Protein AF-A0A8K0KFP5-F1 (afdb_monomer_lite)

Structure (mmCIF, N/CA/C/O backbone):
data_AF-A0A8K0KFP5-F1
#
_entry.id   AF-A0A8K0KFP5-F1
#
loop_
_atom_site.group_PDB
_atom_site.id
_atom_site.type_symbol
_atom_site.label_atom_id
_atom_site.label_alt_id
_atom_site.label_comp_id
_atom_site.label_asym_id
_atom_site.label_entity_id
_atom_site.label_seq_id
_atom_site.pdbx_PDB_ins_code
_atom_site.Cartn_x
_atom_site.Cartn_y
_atom_site.Cartn_z
_atom_site.occupancy
_atom_site.B_iso_or_equiv
_atom_site.auth_seq_id
_atom_site.auth_comp_id
_atom_site.auth_asym_id
_atom_site.auth_atom_id
_atom_site.pdbx_PDB_model_num
ATOM 1 N N . MET A 1 1 ? 8.967 5.587 -32.390 1.00 49.59 1 MET A N 1
ATOM 2 C CA . MET A 1 1 ? 10.421 5.661 -32.662 1.00 49.59 1 MET A CA 1
ATOM 3 C C . MET A 1 1 ? 11.064 4.334 -32.275 1.00 49.59 1 MET A C 1
ATOM 5 O O . MET A 1 1 ? 11.182 4.064 -31.089 1.00 49.59 1 MET A O 1
ATOM 9 N N . VAL A 1 2 ? 11.328 3.508 -33.296 1.00 63.22 2 VAL A N 1
ATOM 10 C CA . VAL A 1 2 ? 12.080 2.230 -33.465 1.00 63.22 2 VAL A CA 1
ATOM 11 C C . VAL A 1 2 ? 12.261 1.226 -32.297 1.00 63.22 2 VAL A C 1
ATOM 13 O O . VAL A 1 2 ? 12.291 0.017 -32.547 1.00 63.22 2 VAL A O 1
ATOM 16 N N . PHE A 1 3 ? 12.364 1.656 -31.039 1.00 66.69 3 PHE A N 1
ATOM 17 C CA . PHE A 1 3 ? 12.634 0.791 -29.878 1.00 66.69 3 PHE A CA 1
ATOM 18 C C . PHE A 1 3 ? 11.482 0.693 -28.868 1.00 66.69 3 PHE A C 1
ATOM 20 O O . PHE A 1 3 ? 11.502 -0.196 -28.018 1.00 66.69 3 PHE A O 1
ATOM 27 N N . LYS A 1 4 ? 10.456 1.549 -28.990 1.00 66.00 4 LYS A N 1
ATOM 28 C CA . LYS A 1 4 ? 9.280 1.549 -28.103 1.00 66.00 4 LYS A CA 1
ATOM 29 C C . LYS A 1 4 ? 8.548 0.197 -28.146 1.00 66.00 4 LYS A C 1
ATOM 31 O O . LYS A 1 4 ? 8.254 -0.296 -29.230 1.00 66.00 4 LYS A O 1
ATOM 36 N N . GLY A 1 5 ? 8.253 -0.371 -26.974 1.00 68.81 5 GLY A N 1
ATOM 37 C CA . GLY A 1 5 ? 7.495 -1.622 -26.817 1.00 68.81 5 GLY A CA 1
ATOM 38 C C . GLY A 1 5 ? 8.317 -2.919 -26.799 1.00 68.81 5 GLY A C 1
ATOM 39 O O . GLY A 1 5 ? 7.745 -3.981 -26.582 1.00 68.81 5 GLY A O 1
ATOM 40 N N . LYS A 1 6 ? 9.643 -2.862 -26.988 1.00 76.81 6 LYS A N 1
ATOM 41 C CA . LYS A 1 6 ? 10.518 -4.050 -26.941 1.00 76.81 6 LYS A CA 1
ATOM 42 C C . LYS A 1 6 ? 10.909 -4.406 -25.504 1.00 76.81 6 LYS A C 1
ATOM 44 O O . LYS A 1 6 ? 11.193 -3.510 -24.707 1.00 76.81 6 LYS A O 1
ATOM 49 N N . THR A 1 7 ? 10.955 -5.700 -25.187 1.00 81.50 7 THR A N 1
ATOM 50 C CA . THR A 1 7 ? 11.443 -6.197 -23.885 1.00 81.50 7 THR A CA 1
ATOM 51 C C . THR A 1 7 ? 12.951 -5.983 -23.746 1.00 81.50 7 THR A C 1
ATOM 53 O O . THR A 1 7 ? 13.657 -5.861 -24.753 1.00 81.50 7 THR A O 1
ATOM 56 N N . ALA A 1 8 ? 13.475 -5.966 -22.514 1.00 82.94 8 ALA A N 1
ATOM 57 C CA . ALA A 1 8 ? 14.915 -5.807 -22.295 1.00 82.94 8 ALA A CA 1
ATOM 58 C C . ALA A 1 8 ? 15.747 -6.855 -23.067 1.00 82.94 8 ALA A C 1
ATOM 60 O O . ALA A 1 8 ? 16.737 -6.504 -23.707 1.00 82.94 8 ALA A O 1
ATOM 61 N N . SER A 1 9 ? 15.280 -8.107 -23.113 1.00 83.69 9 SER A N 1
ATOM 62 C CA . SER A 1 9 ? 15.915 -9.204 -23.857 1.00 83.69 9 SER A CA 1
ATOM 63 C C . SER A 1 9 ? 15.944 -8.989 -25.377 1.00 83.69 9 SER A C 1
ATOM 65 O O . SER A 1 9 ? 16.939 -9.289 -26.035 1.00 83.69 9 SER A O 1
ATOM 67 N N . GLN A 1 10 ? 14.881 -8.421 -25.955 1.00 86.06 10 GLN A N 1
ATOM 68 C CA . GLN A 1 10 ? 14.831 -8.094 -27.384 1.00 86.06 10 GLN A CA 1
ATOM 69 C C . GLN A 1 10 ? 15.785 -6.949 -27.741 1.00 86.06 10 GLN A C 1
ATOM 71 O O . GLN A 1 10 ? 16.347 -6.926 -28.836 1.00 86.06 10 GLN A O 1
ATOM 76 N N . LEU A 1 11 ? 15.976 -5.992 -26.827 1.00 87.44 11 LEU A N 1
ATOM 77 C CA . LEU A 1 11 ? 16.917 -4.886 -27.011 1.00 87.44 11 LEU A CA 1
ATOM 78 C C . LEU A 1 11 ? 18.376 -5.353 -26.901 1.00 87.44 11 LEU A C 1
ATOM 80 O O . LEU A 1 11 ? 19.216 -4.844 -27.637 1.00 87.44 11 LEU A O 1
ATOM 84 N N . GLU A 1 12 ? 18.671 -6.335 -26.047 1.00 86.00 12 GLU A N 1
ATOM 85 C CA . GLU A 1 12 ? 19.998 -6.968 -25.949 1.00 86.00 12 GLU A CA 1
ATOM 86 C C . GLU A 1 12 ? 20.363 -7.739 -27.223 1.00 86.00 12 GLU A C 1
ATOM 88 O O . GLU A 1 12 ? 21.455 -7.563 -27.759 1.00 86.00 12 GLU A O 1
ATOM 93 N N . ALA A 1 13 ? 19.428 -8.513 -27.784 1.00 87.81 13 ALA A N 1
ATOM 94 C CA . ALA A 1 13 ? 19.648 -9.187 -29.067 1.00 87.81 13 ALA A CA 1
ATOM 95 C C . ALA A 1 13 ? 19.954 -8.185 -30.198 1.00 87.81 13 ALA A C 1
ATOM 97 O O . ALA A 1 13 ? 20.832 -8.407 -31.036 1.00 87.81 13 ALA A O 1
ATOM 98 N N . LEU A 1 14 ? 19.256 -7.046 -30.191 1.00 86.56 14 LEU A N 1
ATOM 99 C CA . LEU A 1 14 ? 19.455 -5.964 -31.151 1.00 86.56 14 LEU A CA 1
ATOM 100 C C . LEU A 1 14 ? 20.816 -5.272 -30.940 1.00 86.56 14 LEU A C 1
ATOM 102 O O . LEU A 1 14 ? 21.488 -4.948 -31.918 1.00 86.56 14 LEU A O 1
ATOM 106 N N . GLN A 1 15 ? 21.268 -5.115 -29.691 1.00 86.31 15 GLN A N 1
ATOM 107 C CA . GLN A 1 15 ? 22.604 -4.606 -29.368 1.00 86.31 15 GLN A CA 1
ATOM 108 C C . GLN A 1 15 ? 23.696 -5.481 -29.991 1.00 86.31 15 GLN A C 1
ATOM 110 O O . GLN A 1 15 ? 24.539 -4.959 -30.719 1.00 86.31 15 GLN A O 1
ATOM 115 N N . SER A 1 16 ? 23.656 -6.800 -29.774 1.00 88.19 16 SER A N 1
ATOM 116 C CA . SER A 1 16 ? 24.655 -7.722 -30.332 1.00 88.19 16 SER A CA 1
ATOM 117 C C . SER A 1 16 ? 24.664 -7.710 -31.863 1.00 88.19 16 SER A C 1
ATOM 119 O O . SER A 1 16 ? 25.721 -7.804 -32.487 1.00 88.19 16 SER A O 1
ATOM 121 N N . GLN A 1 17 ? 23.495 -7.540 -32.490 1.00 85.44 17 GLN A N 1
ATOM 122 C CA . GLN A 1 17 ? 23.390 -7.407 -33.942 1.00 85.44 17 GLN A CA 1
ATOM 123 C C . GLN A 1 17 ? 24.047 -6.114 -34.448 1.00 85.44 17 GLN A C 1
ATOM 125 O O . GLN A 1 17 ? 24.751 -6.147 -35.457 1.00 85.44 17 GLN A O 1
ATOM 130 N N . ILE A 1 18 ? 23.849 -4.988 -33.756 1.00 84.00 18 ILE A N 1
ATOM 131 C CA . ILE A 1 18 ? 24.479 -3.708 -34.105 1.00 84.00 18 ILE A CA 1
ATOM 132 C C . ILE A 1 18 ? 25.993 -3.767 -33.893 1.00 84.00 18 ILE A C 1
ATOM 134 O O . ILE A 1 18 ? 26.748 -3.376 -34.780 1.00 84.00 18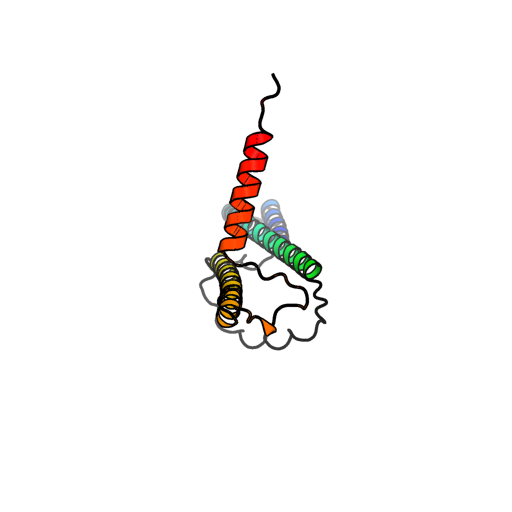 ILE A O 1
ATOM 138 N N . GLU A 1 19 ? 26.451 -4.304 -32.765 1.00 84.69 19 GLU A N 1
ATOM 139 C CA . GLU A 1 19 ? 27.879 -4.465 -32.468 1.00 84.69 19 GLU A CA 1
ATOM 140 C C . GLU A 1 19 ? 28.573 -5.354 -33.510 1.00 84.69 19 GLU A C 1
ATOM 142 O O . GLU A 1 19 ? 29.654 -5.012 -33.993 1.00 84.69 19 GLU A O 1
ATOM 147 N N . GLY A 1 20 ? 27.913 -6.428 -33.957 1.00 84.50 20 GLY A N 1
ATOM 148 C CA . GLY A 1 20 ? 28.393 -7.256 -35.065 1.00 84.50 20 GLY A CA 1
ATOM 149 C C . GLY A 1 20 ? 28.475 -6.501 -36.398 1.00 84.50 20 GLY A C 1
ATOM 150 O O . GLY A 1 20 ? 29.412 -6.708 -37.170 1.00 84.50 20 GLY A O 1
ATOM 151 N N . LYS A 1 21 ? 27.539 -5.580 -36.669 1.00 81.62 21 LYS A N 1
ATOM 152 C CA . LYS A 1 21 ? 27.553 -4.736 -37.878 1.00 81.62 21 LYS A CA 1
ATOM 153 C C . LYS A 1 21 ? 28.648 -3.667 -37.843 1.00 81.62 21 LYS A C 1
ATOM 155 O O . LYS A 1 21 ? 29.232 -3.394 -38.888 1.00 81.62 21 LYS A O 1
ATOM 160 N N . ILE A 1 22 ? 28.958 -3.113 -36.670 1.00 80.44 22 ILE A N 1
ATOM 161 C CA . ILE A 1 22 ? 30.072 -2.170 -36.479 1.00 80.44 22 ILE A CA 1
ATOM 162 C C . ILE A 1 22 ? 31.417 -2.901 -36.605 1.00 80.44 22 I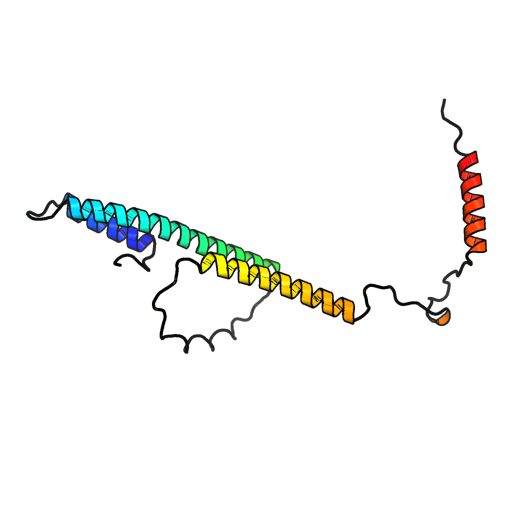LE A C 1
ATOM 164 O O . ILE A 1 22 ? 32.312 -2.437 -37.311 1.00 80.44 22 ILE A O 1
ATOM 168 N N . SER A 1 23 ? 31.557 -4.067 -35.964 1.00 78.19 23 SER A N 1
ATOM 169 C CA . SER A 1 23 ? 32.798 -4.854 -35.979 1.00 78.19 23 SER A CA 1
ATOM 170 C C . SER A 1 23 ? 33.117 -5.440 -37.357 1.00 78.19 23 SER A C 1
ATOM 172 O O . SER A 1 23 ? 34.286 -5.485 -37.734 1.00 78.19 23 SER A O 1
ATOM 174 N N . GLY A 1 24 ? 32.097 -5.835 -38.129 1.00 76.69 24 GLY A N 1
ATOM 175 C CA . GLY A 1 24 ? 32.259 -6.375 -39.483 1.00 76.69 24 GLY A CA 1
ATOM 176 C C . GLY A 1 24 ? 32.687 -5.353 -40.542 1.00 76.69 24 GLY A C 1
ATOM 177 O O . GLY A 1 24 ? 32.888 -5.747 -41.686 1.00 76.69 24 GLY A O 1
ATOM 178 N N . LYS A 1 25 ? 32.793 -4.066 -40.168 1.00 68.44 25 LYS A N 1
ATOM 179 C CA . LYS A 1 25 ? 33.258 -2.919 -40.969 1.00 68.44 25 LYS A CA 1
ATOM 180 C C . LYS A 1 25 ? 32.996 -3.051 -42.485 1.00 68.44 25 LYS A C 1
ATOM 182 O O . LYS A 1 25 ? 33.949 -3.073 -43.264 1.00 68.44 25 LYS A O 1
ATOM 187 N N . PRO A 1 26 ? 31.728 -3.149 -42.931 1.00 62.06 26 PRO A N 1
ATOM 188 C CA . PRO A 1 26 ? 31.424 -3.116 -44.357 1.00 62.06 26 PRO A CA 1
ATOM 189 C C . PRO A 1 26 ? 31.774 -1.726 -44.906 1.00 62.06 26 PRO A C 1
ATOM 191 O O . PRO A 1 26 ? 31.468 -0.716 -44.264 1.00 62.06 26 PRO A O 1
ATOM 194 N N . GLU A 1 27 ? 32.415 -1.654 -46.073 1.00 61.75 27 GLU A N 1
ATOM 195 C CA . GLU A 1 27 ? 32.665 -0.379 -46.756 1.00 61.75 27 GLU A CA 1
ATOM 196 C C . GLU A 1 27 ? 31.356 0.417 -46.903 1.00 61.75 27 GLU A C 1
ATOM 198 O O . GLU A 1 27 ? 30.347 -0.105 -47.375 1.00 61.75 27 GLU A O 1
ATOM 203 N N . GLY A 1 28 ? 31.368 1.683 -46.471 1.00 69.50 28 GLY A N 1
ATOM 204 C CA . GLY A 1 28 ? 30.225 2.598 -46.587 1.00 69.50 28 GLY A CA 1
ATOM 205 C C . GLY A 1 28 ? 29.303 2.687 -45.366 1.00 69.50 28 GLY A C 1
ATOM 206 O O . GLY A 1 28 ? 28.279 3.363 -45.434 1.00 69.50 28 GLY A O 1
ATOM 207 N N . VAL A 1 29 ? 29.640 2.042 -44.245 1.00 75.56 29 VAL A N 1
ATOM 208 C CA . VAL A 1 29 ? 28.851 2.140 -43.010 1.00 75.56 29 VAL A CA 1
ATOM 209 C C . VAL A 1 29 ? 29.261 3.357 -42.169 1.00 75.56 29 VAL A C 1
ATOM 211 O O . VAL A 1 29 ? 30.411 3.471 -41.749 1.00 75.56 29 VAL A O 1
ATOM 214 N N . ASP A 1 30 ? 28.305 4.248 -41.885 1.00 82.25 30 ASP A N 1
ATOM 215 C CA . ASP A 1 30 ? 28.502 5.416 -41.017 1.00 82.25 30 ASP A CA 1
ATOM 216 C C . ASP A 1 30 ? 28.594 5.006 -39.538 1.00 82.25 30 ASP A C 1
ATOM 218 O O . ASP A 1 30 ? 27.596 4.717 -38.875 1.00 82.25 30 ASP A O 1
ATOM 222 N N . ILE A 1 31 ? 29.820 4.982 -39.021 1.00 80.38 31 ILE A N 1
ATOM 223 C CA . ILE A 1 31 ? 30.146 4.601 -37.642 1.00 80.38 31 ILE A CA 1
ATOM 224 C C . ILE A 1 31 ? 29.490 5.557 -36.631 1.00 80.38 31 ILE A C 1
ATOM 226 O O . ILE A 1 31 ? 28.991 5.099 -35.605 1.00 80.38 31 ILE A O 1
ATOM 230 N N . GLY A 1 32 ? 29.405 6.857 -36.939 1.00 83.88 32 GLY A N 1
ATOM 231 C CA . GLY A 1 32 ? 28.826 7.856 -36.034 1.00 83.88 32 GLY A CA 1
ATOM 232 C C . GLY A 1 32 ? 27.317 7.679 -35.856 1.00 83.88 32 GLY A C 1
ATOM 233 O O . GLY A 1 32 ? 26.788 7.834 -34.751 1.00 83.88 32 GLY A O 1
ATOM 234 N N . TYR A 1 33 ? 26.621 7.267 -36.918 1.00 86.38 33 TYR A N 1
ATOM 235 C CA . TYR A 1 33 ? 25.210 6.888 -36.839 1.00 86.38 33 TYR A CA 1
ATOM 236 C C . TYR A 1 33 ? 24.995 5.682 -35.911 1.00 86.38 33 TYR A C 1
ATOM 238 O O . TYR A 1 33 ? 24.120 5.720 -35.043 1.00 86.38 33 TYR A O 1
ATOM 246 N N . TRP A 1 34 ? 25.806 4.628 -36.045 1.00 85.69 34 TRP A N 1
ATOM 247 C CA . TRP A 1 34 ? 25.669 3.423 -35.219 1.00 85.69 34 TRP A CA 1
ATOM 248 C C . TRP A 1 34 ? 26.069 3.637 -33.757 1.00 85.69 34 TRP A C 1
ATOM 250 O O . TRP A 1 34 ? 25.440 3.062 -32.868 1.00 85.69 34 TRP A O 1
ATOM 260 N N . GLU A 1 35 ? 27.054 4.491 -33.485 1.00 83.69 35 GLU A N 1
ATOM 261 C CA . GLU A 1 35 ? 27.406 4.902 -32.122 1.00 83.69 35 GLU A CA 1
ATOM 262 C C . GLU A 1 35 ? 26.268 5.685 -31.456 1.00 83.69 35 GLU A C 1
ATOM 264 O O . GLU A 1 35 ? 25.893 5.394 -30.315 1.00 83.69 35 GLU A O 1
ATOM 269 N N . SER A 1 36 ? 25.657 6.626 -32.184 1.00 87.75 36 SER A N 1
ATOM 270 C CA . SER A 1 36 ? 24.482 7.363 -31.707 1.00 87.75 36 SER A CA 1
ATOM 271 C C . SER A 1 36 ? 23.296 6.425 -31.451 1.00 87.75 36 SER A C 1
ATOM 273 O O . SER A 1 36 ? 22.637 6.504 -30.408 1.00 87.75 36 SER A O 1
ATOM 275 N N . LEU A 1 37 ? 23.077 5.456 -32.345 1.00 86.81 37 LEU A N 1
ATOM 276 C CA . LEU A 1 37 ? 22.025 4.455 -32.202 1.00 86.81 37 LEU A CA 1
ATOM 277 C C . LEU A 1 37 ? 22.255 3.537 -30.992 1.00 86.81 37 LEU A C 1
ATOM 279 O O . LEU A 1 37 ? 21.310 3.255 -30.255 1.00 86.81 37 LEU A O 1
ATOM 283 N N . LEU A 1 38 ? 23.497 3.112 -30.736 1.00 85.19 38 LEU A N 1
ATOM 284 C CA . LEU A 1 38 ? 23.864 2.346 -29.539 1.00 85.19 38 LEU A CA 1
ATOM 285 C C . LEU A 1 38 ? 23.664 3.152 -28.255 1.00 85.19 38 LEU A C 1
ATOM 287 O O . LEU A 1 38 ? 23.188 2.608 -27.258 1.00 85.19 38 LEU A O 1
ATOM 291 N N . SER A 1 39 ? 24.009 4.440 -28.269 1.00 87.62 39 SER A N 1
ATOM 292 C CA . SER A 1 39 ? 23.772 5.338 -27.135 1.00 87.62 39 SER A CA 1
ATOM 293 C C . SER A 1 39 ? 22.277 5.428 -26.808 1.00 87.62 39 SER A C 1
ATOM 295 O O . SER A 1 39 ? 21.861 5.205 -25.666 1.00 87.62 39 SER A O 1
ATOM 297 N N . GLN A 1 40 ? 21.441 5.631 -27.832 1.00 87.31 40 GLN A N 1
ATOM 298 C CA . GLN A 1 40 ? 19.987 5.664 -27.679 1.00 87.31 40 GLN A CA 1
ATOM 299 C C . GLN A 1 40 ? 19.416 4.308 -27.225 1.00 87.31 40 GLN A C 1
ATOM 301 O O . GLN A 1 40 ? 18.516 4.265 -26.379 1.00 87.31 40 GLN A O 1
ATOM 306 N N . LEU A 1 41 ? 19.961 3.197 -27.733 1.00 88.62 41 LEU A N 1
ATOM 307 C CA . LEU A 1 41 ? 19.564 1.842 -27.352 1.00 88.62 41 LEU A CA 1
ATOM 308 C C . LEU A 1 41 ? 19.854 1.559 -25.873 1.00 88.62 41 LEU A C 1
ATOM 310 O O . LEU A 1 41 ? 18.985 1.035 -25.179 1.00 88.62 41 LEU A O 1
ATOM 314 N N . LYS A 1 42 ? 21.031 1.949 -25.366 1.00 86.31 42 LYS A N 1
ATOM 315 C CA . LYS A 1 42 ? 21.410 1.779 -23.951 1.00 86.31 42 LYS A CA 1
ATOM 316 C C . LYS A 1 42 ? 20.457 2.515 -23.012 1.00 86.31 42 LYS A C 1
ATOM 318 O O . LYS A 1 42 ? 20.017 1.942 -22.015 1.00 86.31 42 LYS A O 1
ATOM 323 N N . ALA A 1 43 ? 20.079 3.748 -23.351 1.00 88.75 43 ALA A N 1
ATOM 324 C CA . ALA A 1 43 ? 19.092 4.504 -22.580 1.00 88.75 43 ALA A CA 1
ATOM 325 C C . ALA A 1 43 ? 17.721 3.804 -22.566 1.00 88.75 43 ALA A C 1
ATOM 327 O O . ALA A 1 43 ? 17.085 3.691 -21.516 1.00 88.75 43 ALA A O 1
ATOM 328 N N . HIS A 1 44 ? 17.278 3.283 -23.713 1.00 88.38 44 HIS A N 1
ATOM 329 C CA . HIS A 1 44 ? 16.015 2.552 -23.806 1.00 88.38 44 HIS A CA 1
ATOM 330 C C . HIS A 1 44 ? 16.059 1.204 -23.066 1.00 88.38 44 HIS A C 1
ATOM 332 O O . HIS A 1 44 ? 15.072 0.806 -22.455 1.00 88.38 44 HIS A O 1
ATOM 338 N N . MET A 1 45 ? 17.203 0.519 -23.066 1.00 87.38 45 MET A N 1
ATOM 339 C CA . MET A 1 45 ? 17.417 -0.727 -22.329 1.00 87.38 45 MET A CA 1
ATOM 340 C C . MET A 1 45 ? 17.378 -0.506 -20.816 1.00 87.38 45 MET A C 1
ATOM 342 O O . MET A 1 45 ? 16.753 -1.290 -20.110 1.00 87.38 45 MET A O 1
ATOM 346 N N . ALA A 1 46 ? 17.983 0.574 -20.312 1.00 86.69 46 ALA A N 1
ATOM 347 C CA . ALA A 1 46 ? 17.898 0.928 -18.896 1.00 86.69 46 ALA A CA 1
ATOM 348 C C . ALA A 1 46 ? 16.439 1.154 -18.460 1.00 86.69 46 ALA A C 1
ATOM 350 O O . ALA A 1 46 ? 16.003 0.604 -17.450 1.00 86.69 46 ALA A O 1
ATOM 351 N N . ARG A 1 47 ? 15.663 1.887 -19.272 1.00 86.88 47 ARG A N 1
ATOM 352 C CA . ARG A 1 47 ? 14.225 2.108 -19.041 1.00 86.88 47 ARG A CA 1
ATOM 353 C C . ARG A 1 47 ? 13.422 0.806 -19.111 1.00 86.88 47 ARG A C 1
ATOM 355 O O . ARG A 1 47 ? 12.602 0.553 -18.236 1.00 86.88 47 ARG A O 1
ATOM 362 N N . ALA A 1 48 ? 13.686 -0.041 -20.108 1.00 88.50 48 ALA A N 1
ATOM 363 C CA . ALA A 1 48 ? 13.022 -1.336 -20.252 1.00 88.50 48 ALA A CA 1
ATOM 364 C C . ALA A 1 48 ? 13.323 -2.266 -19.067 1.00 88.50 48 ALA A C 1
ATOM 366 O O . ALA A 1 48 ? 12.397 -2.835 -18.510 1.00 88.50 48 ALA A O 1
ATOM 367 N N . ARG A 1 49 ? 14.582 -2.355 -18.616 1.00 89.12 49 ARG A N 1
ATOM 368 C CA . ARG A 1 49 ? 14.973 -3.150 -17.439 1.00 89.12 49 ARG A CA 1
ATOM 369 C C . ARG A 1 49 ? 14.304 -2.663 -16.157 1.00 89.12 49 ARG A C 1
ATOM 371 O O . ARG A 1 49 ? 13.896 -3.486 -15.344 1.00 89.12 49 ARG A O 1
ATOM 378 N N . LEU A 1 50 ? 14.205 -1.346 -15.965 1.00 90.69 50 LEU A N 1
ATOM 379 C CA . LEU A 1 50 ? 13.523 -0.780 -14.803 1.00 90.69 50 LEU A CA 1
ATOM 380 C C . LEU A 1 50 ? 12.040 -1.163 -14.805 1.00 90.69 50 LEU A C 1
ATOM 382 O O . LEU A 1 50 ? 11.543 -1.675 -13.806 1.00 90.69 50 LEU A O 1
ATOM 386 N N . ARG A 1 51 ? 11.373 -0.991 -15.950 1.00 87.75 51 ARG A N 1
ATOM 387 C CA . ARG A 1 51 ? 9.970 -1.370 -16.138 1.00 87.75 51 ARG A CA 1
ATOM 388 C C . ARG A 1 51 ? 9.749 -2.869 -15.942 1.00 87.75 51 ARG A C 1
ATOM 390 O O . ARG A 1 51 ? 8.846 -3.249 -15.209 1.00 87.75 51 ARG A O 1
ATOM 397 N N . ASP A 1 52 ? 10.582 -3.716 -16.542 1.00 87.75 52 ASP A N 1
ATOM 398 C CA . ASP A 1 52 ? 10.449 -5.173 -16.451 1.00 87.75 52 ASP A CA 1
ATOM 399 C C . ASP A 1 52 ? 10.626 -5.645 -14.985 1.00 87.75 52 ASP A C 1
ATOM 401 O O . ASP A 1 52 ? 9.823 -6.440 -14.498 1.00 87.75 52 ASP A O 1
ATOM 405 N N . ARG A 1 53 ? 11.596 -5.090 -14.231 1.00 89.69 53 ARG A N 1
ATOM 406 C CA . ARG A 1 53 ? 11.751 -5.374 -12.785 1.00 89.69 53 ARG A CA 1
ATOM 407 C C . ARG A 1 53 ? 10.589 -4.848 -11.949 1.00 89.69 53 ARG A C 1
ATOM 409 O O . ARG A 1 53 ? 10.182 -5.506 -10.997 1.00 89.69 53 ARG A O 1
ATOM 416 N N . HIS A 1 54 ? 10.070 -3.667 -12.271 1.00 92.25 54 HIS A N 1
ATOM 417 C CA . HIS A 1 54 ? 8.902 -3.115 -11.591 1.00 92.25 54 HIS A CA 1
ATOM 418 C C . HIS A 1 54 ? 7.676 -4.018 -11.797 1.00 92.25 54 HIS A C 1
ATOM 420 O O . HIS A 1 54 ? 7.036 -4.409 -10.824 1.00 92.25 54 HIS A O 1
ATOM 426 N N . GLN A 1 55 ? 7.429 -4.467 -13.031 1.00 90.62 55 GLN A N 1
ATOM 427 C CA . GLN A 1 55 ? 6.362 -5.420 -13.346 1.00 90.62 55 GLN A CA 1
ATOM 428 C C . GLN A 1 55 ? 6.531 -6.761 -12.617 1.00 90.62 55 GLN A C 1
ATOM 430 O O . GLN A 1 55 ? 5.551 -7.326 -12.134 1.00 90.62 55 GLN A O 1
ATOM 435 N N . GLU A 1 56 ? 7.756 -7.276 -12.503 1.00 90.94 56 GLU A N 1
ATOM 436 C CA . GLU A 1 56 ? 8.032 -8.493 -11.732 1.00 90.94 56 GLU A CA 1
ATOM 437 C C . GLU A 1 56 ? 7.763 -8.302 -10.230 1.00 90.94 56 GLU A C 1
ATOM 439 O O . GLU A 1 56 ? 7.129 -9.152 -9.602 1.00 90.94 56 GLU A O 1
ATOM 444 N N . ASN A 1 57 ? 8.183 -7.172 -9.654 1.00 94.44 57 ASN A N 1
ATOM 445 C CA . ASN A 1 57 ? 7.918 -6.845 -8.252 1.00 94.44 57 ASN A CA 1
ATOM 446 C C . ASN A 1 57 ? 6.419 -6.710 -7.970 1.00 94.44 57 ASN A C 1
ATOM 448 O O . ASN A 1 57 ? 5.949 -7.215 -6.952 1.00 94.44 57 ASN A O 1
ATOM 452 N N . LEU A 1 58 ? 5.666 -6.078 -8.875 1.00 92.56 58 LEU A N 1
ATOM 453 C CA . LEU A 1 58 ? 4.211 -5.985 -8.777 1.00 92.56 58 LEU A CA 1
ATOM 454 C C . LEU A 1 58 ? 3.561 -7.368 -8.810 1.00 92.56 58 LEU A C 1
ATOM 456 O O . LEU A 1 58 ? 2.755 -7.674 -7.937 1.00 92.56 58 LEU A O 1
ATOM 460 N N . ARG A 1 59 ? 3.948 -8.236 -9.756 1.00 92.25 59 ARG A N 1
ATOM 461 C CA . ARG A 1 59 ? 3.442 -9.619 -9.821 1.00 92.25 59 ARG A CA 1
ATOM 462 C C . ARG A 1 59 ? 3.725 -10.384 -8.535 1.00 92.25 59 ARG A C 1
ATOM 464 O O . ARG A 1 59 ? 2.807 -10.966 -7.969 1.00 92.25 59 ARG A O 1
ATOM 471 N N . ARG A 1 60 ? 4.957 -10.307 -8.026 1.00 93.44 60 ARG A N 1
ATOM 472 C CA . ARG A 1 60 ? 5.336 -10.944 -6.759 1.00 93.44 60 ARG A CA 1
ATOM 473 C C . ARG A 1 60 ? 4.505 -10.411 -5.591 1.00 93.44 60 ARG A C 1
ATOM 475 O O . ARG A 1 60 ? 4.036 -11.189 -4.770 1.00 93.44 60 ARG A O 1
ATOM 482 N N . LYS A 1 61 ? 4.312 -9.091 -5.506 1.00 92.06 61 LYS A N 1
ATOM 483 C CA . LYS A 1 61 ? 3.514 -8.470 -4.441 1.00 92.06 61 LYS A CA 1
ATOM 484 C C . LYS A 1 61 ? 2.046 -8.895 -4.528 1.00 92.06 61 LYS A C 1
ATOM 486 O O . LYS A 1 61 ? 1.454 -9.210 -3.505 1.00 92.06 61 LYS A O 1
ATOM 491 N N . LEU A 1 62 ? 1.485 -8.972 -5.735 1.00 89.31 62 LEU A N 1
ATOM 492 C CA . LEU A 1 62 ? 0.132 -9.483 -5.962 1.00 89.31 62 LEU A CA 1
ATOM 493 C C . LEU A 1 62 ? -0.005 -10.956 -5.566 1.00 89.31 62 LEU A C 1
ATOM 495 O O . LEU A 1 62 ? -1.000 -11.321 -4.952 1.00 89.31 62 LEU A O 1
ATOM 499 N N . GLU A 1 63 ? 0.974 -11.800 -5.890 1.00 90.19 63 GLU A N 1
ATOM 500 C CA . GLU A 1 63 ? 0.983 -13.212 -5.483 1.00 90.19 63 GLU A CA 1
ATOM 501 C C . GLU A 1 63 ? 1.000 -13.369 -3.959 1.00 90.19 63 GLU A C 1
ATOM 503 O O . GLU A 1 63 ? 0.219 -14.150 -3.418 1.00 90.19 63 GLU A O 1
ATOM 508 N N . VAL A 1 64 ? 1.836 -12.590 -3.265 1.00 91.88 64 VAL A N 1
ATOM 509 C CA . VAL A 1 64 ? 1.888 -12.576 -1.795 1.00 91.88 64 VAL A CA 1
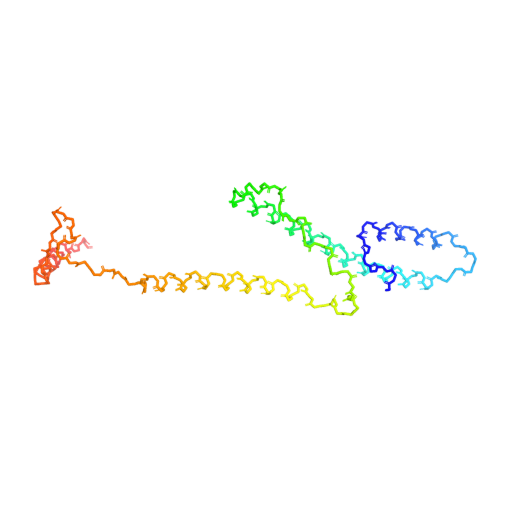ATOM 510 C C . VAL A 1 64 ? 0.542 -12.150 -1.208 1.00 91.88 64 VAL A C 1
ATOM 512 O O . VAL A 1 64 ? 0.004 -12.854 -0.360 1.00 91.88 64 VAL A O 1
ATOM 515 N N . LEU A 1 65 ? -0.053 -11.065 -1.712 1.00 86.44 65 LEU A N 1
ATOM 516 C CA . LEU A 1 65 ? -1.352 -10.583 -1.230 1.00 86.44 65 LEU A CA 1
ATOM 517 C C . LEU A 1 65 ? -2.482 -11.594 -1.472 1.00 86.44 65 LEU A C 1
ATOM 519 O O . LEU A 1 65 ? -3.319 -11.797 -0.595 1.00 86.44 65 LEU A O 1
ATOM 523 N N . LYS A 1 66 ? -2.490 -12.270 -2.628 1.00 86.50 66 LYS A N 1
ATOM 524 C CA . LYS A 1 66 ? -3.448 -13.351 -2.915 1.00 86.50 66 LYS A CA 1
ATOM 525 C C . LYS A 1 66 ? -3.310 -14.511 -1.927 1.00 86.50 66 LYS A C 1
ATOM 527 O O . LYS A 1 66 ? -4.323 -15.062 -1.500 1.00 86.50 66 LYS A O 1
ATOM 532 N N . ALA A 1 67 ? -2.078 -14.872 -1.562 1.00 84.75 67 ALA A N 1
ATOM 533 C CA . ALA A 1 67 ? -1.813 -15.928 -0.589 1.00 84.75 67 ALA A CA 1
ATOM 534 C C . ALA A 1 67 ? -2.233 -15.526 0.837 1.00 84.75 67 ALA A C 1
ATOM 536 O O . ALA A 1 67 ? -2.841 -16.328 1.542 1.00 84.75 67 ALA A O 1
ATOM 537 N N . GLU A 1 68 ? -1.950 -14.287 1.249 1.00 80.81 68 GLU A N 1
ATOM 538 C CA . GLU A 1 68 ? -2.284 -13.761 2.581 1.00 80.81 68 GLU A CA 1
ATOM 539 C C . GLU A 1 68 ? -3.792 -13.583 2.792 1.00 80.81 68 GLU A C 1
ATOM 541 O O . GLU A 1 68 ? -4.301 -13.870 3.873 1.00 80.81 68 GLU A O 1
ATOM 546 N N . GLN A 1 69 ? -4.526 -13.162 1.760 1.00 76.38 69 GLN A N 1
ATOM 547 C CA . GLN A 1 69 ? -5.979 -12.972 1.837 1.00 76.38 69 GLN A CA 1
ATOM 548 C C . GLN A 1 69 ? -6.770 -14.288 1.717 1.00 76.38 69 GLN A C 1
ATOM 550 O O . GLN A 1 69 ? -7.997 -14.270 1.777 1.00 76.38 69 GLN A O 1
ATOM 555 N N . GLY A 1 70 ? -6.098 -15.437 1.543 1.00 59.28 70 GLY A N 1
ATOM 556 C CA . GLY A 1 70 ? -6.746 -16.751 1.450 1.00 59.28 70 GLY A CA 1
ATOM 557 C C . GLY A 1 70 ? -7.736 -16.877 0.286 1.00 59.28 70 GLY A C 1
ATOM 558 O O . GLY A 1 70 ? -8.596 -17.761 0.301 1.00 59.28 70 GLY A O 1
ATOM 559 N N . VAL A 1 71 ? -7.649 -15.995 -0.718 1.00 50.78 71 VAL A N 1
ATOM 560 C CA . VAL A 1 71 ? -8.602 -15.963 -1.827 1.00 50.78 71 VAL A CA 1
ATOM 561 C C . VAL A 1 71 ? -8.227 -17.053 -2.823 1.00 50.78 71 VAL A C 1
ATOM 563 O O . VAL A 1 71 ? -7.455 -16.851 -3.760 1.00 50.78 71 VAL A O 1
ATOM 566 N N . CYS A 1 72 ? -8.820 -18.227 -2.638 1.00 44.72 72 CYS A N 1
ATOM 567 C CA . CYS A 1 72 ? -8.945 -19.242 -3.673 1.00 44.72 72 CYS A CA 1
ATOM 568 C C . CYS A 1 72 ? -9.876 -18.698 -4.775 1.00 44.72 72 CYS A C 1
ATOM 570 O O . CYS A 1 72 ? -11.046 -19.078 -4.838 1.00 44.72 72 CYS A O 1
ATOM 572 N N . VAL A 1 73 ? -9.409 -17.762 -5.609 1.00 49.75 73 VAL A N 1
ATOM 573 C CA . VAL A 1 73 ? -10.189 -17.300 -6.765 1.00 49.75 73 VAL A CA 1
ATOM 574 C C . VAL A 1 73 ? -10.285 -18.473 -7.736 1.00 49.75 73 VAL A C 1
ATOM 576 O O . VAL A 1 73 ? -9.315 -18.816 -8.406 1.00 49.75 73 VAL A O 1
ATOM 579 N N . LYS A 1 74 ? -11.461 -19.103 -7.789 1.00 44.22 74 LYS A N 1
ATOM 580 C CA . LYS A 1 74 ? -11.882 -19.928 -8.922 1.00 44.22 74 LYS A CA 1
ATOM 581 C C . LYS A 1 74 ? -11.785 -19.064 -10.181 1.00 44.22 74 LYS A C 1
ATOM 583 O O . LYS A 1 74 ? -12.450 -18.038 -10.290 1.00 44.22 74 LYS A O 1
ATOM 588 N N . GLU A 1 75 ? -10.903 -19.465 -11.080 1.00 46.66 75 GLU A N 1
ATOM 589 C CA . GLU A 1 75 ? -10.571 -18.802 -12.338 1.00 46.66 75 GLU A CA 1
ATOM 590 C C . GLU A 1 75 ? -11.735 -18.849 -13.346 1.00 46.66 75 GLU A C 1
ATOM 592 O O . GLU A 1 75 ? -11.638 -19.602 -14.302 1.00 46.66 75 GLU A O 1
ATOM 597 N N . GLU A 1 76 ? -12.843 -18.107 -13.188 1.00 45.56 76 GLU A N 1
ATOM 598 C CA . GLU A 1 76 ? -13.913 -18.175 -14.218 1.00 45.56 76 GLU A CA 1
ATOM 599 C C . GLU A 1 76 ? -14.575 -16.861 -14.689 1.00 45.56 76 GLU A C 1
ATOM 601 O O . GLU A 1 76 ? -15.279 -16.916 -15.690 1.00 45.56 76 GLU A O 1
ATOM 606 N N . GLU A 1 77 ? -14.319 -15.665 -14.136 1.00 42.09 77 GLU A N 1
ATOM 607 C CA . GLU A 1 77 ? -15.136 -14.478 -14.521 1.00 42.09 77 GLU A CA 1
ATOM 608 C C . GLU A 1 77 ? -14.437 -13.273 -15.184 1.00 42.09 77 GLU A C 1
ATOM 610 O O . GLU A 1 77 ? -15.097 -12.282 -15.481 1.00 42.09 77 GLU A O 1
ATOM 615 N N . LEU A 1 78 ? -13.146 -13.325 -15.528 1.00 44.88 78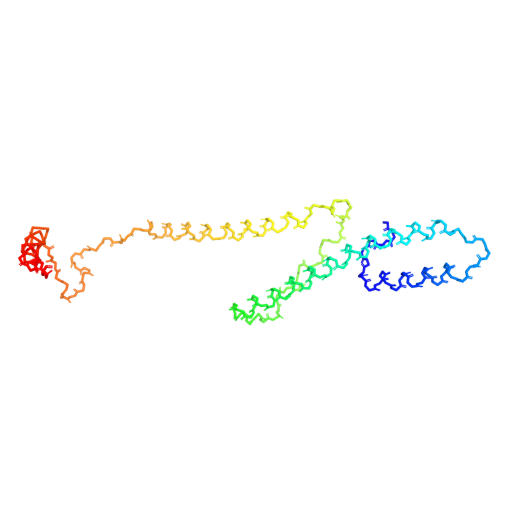 LEU A N 1
ATOM 616 C CA . LEU A 1 78 ? -12.447 -12.141 -16.082 1.00 44.88 78 LEU A CA 1
ATOM 617 C C . LEU A 1 78 ? -12.309 -12.085 -17.617 1.00 44.88 78 LEU A C 1
ATOM 619 O O . LEU A 1 78 ? -11.607 -11.217 -18.131 1.00 44.88 78 LEU A O 1
ATOM 623 N N . VAL A 1 79 ? -12.968 -12.965 -18.378 1.00 40.81 79 VAL A N 1
ATOM 624 C CA . VAL A 1 79 ? -12.749 -13.063 -19.843 1.00 40.81 79 VAL A CA 1
ATOM 625 C C . VAL A 1 79 ? -13.680 -12.155 -20.674 1.00 40.81 79 VAL A C 1
ATOM 627 O O . VAL A 1 79 ? -13.493 -12.024 -21.876 1.00 40.81 79 VAL A O 1
ATOM 630 N N . ALA A 1 80 ? -14.662 -11.471 -20.078 1.00 39.50 80 ALA A N 1
ATOM 631 C CA . ALA A 1 80 ? -15.739 -10.839 -20.857 1.00 39.50 80 ALA A CA 1
ATOM 632 C C . ALA A 1 80 ? -15.591 -9.332 -21.175 1.00 39.50 80 ALA A C 1
ATOM 634 O O . ALA A 1 80 ? -16.494 -8.774 -21.788 1.00 39.50 80 ALA A O 1
ATOM 635 N N . GLN A 1 81 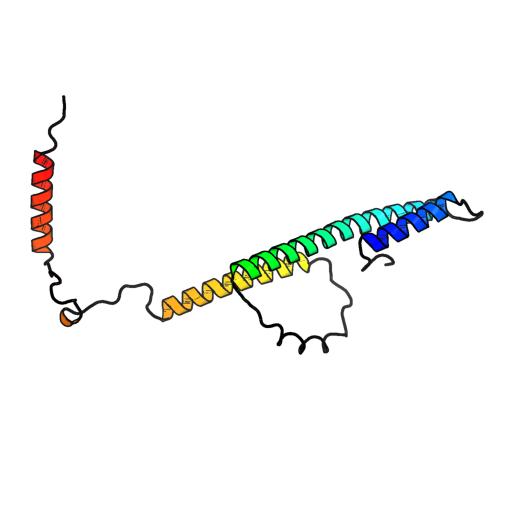? -14.509 -8.643 -20.788 1.00 38.16 81 GLN A N 1
ATOM 636 C CA . GLN A 1 81 ? -14.422 -7.171 -20.944 1.00 38.16 81 GLN A CA 1
ATOM 637 C C . GLN A 1 81 ? -13.150 -6.654 -21.644 1.00 38.16 81 GLN A C 1
ATOM 639 O O . GLN A 1 81 ? -12.772 -5.501 -21.457 1.00 38.16 81 GLN A O 1
ATOM 644 N N . GLN A 1 82 ? -12.472 -7.472 -22.458 1.00 39.00 82 GLN A N 1
ATOM 645 C CA . GLN A 1 82 ? -11.241 -7.048 -23.154 1.00 39.00 82 GLN A CA 1
ATOM 646 C C . GLN A 1 82 ? -11.387 -6.711 -24.646 1.00 39.00 82 GLN A C 1
ATOM 648 O O . GLN A 1 82 ? -10.400 -6.294 -25.247 1.00 39.00 82 GLN A O 1
ATOM 653 N N . GLU A 1 83 ? -12.571 -6.823 -25.256 1.00 37.09 83 GLU A N 1
ATOM 654 C CA . GLU A 1 83 ? -12.680 -6.705 -26.723 1.00 37.09 83 GLU A CA 1
ATOM 655 C C . GLU A 1 83 ? -13.143 -5.346 -27.284 1.00 37.09 83 GLU A C 1
ATOM 657 O O . GLU A 1 83 ? -13.065 -5.166 -28.495 1.00 37.09 83 GLU A O 1
ATOM 662 N N . GLU A 1 84 ? -13.523 -4.342 -26.480 1.00 37.34 84 GLU A N 1
ATOM 663 C CA . GLU A 1 84 ? -14.075 -3.085 -27.047 1.00 37.34 84 GLU A CA 1
ATOM 664 C C . GLU A 1 84 ? -13.169 -1.839 -27.034 1.00 37.34 84 GLU A C 1
ATOM 666 O O . GLU A 1 84 ? -13.514 -0.843 -27.662 1.00 37.34 84 GLU A O 1
ATOM 671 N N . SER A 1 85 ? -11.969 -1.869 -26.450 1.00 36.62 85 SER A N 1
ATOM 672 C CA . SER A 1 85 ? -11.127 -0.653 -26.346 1.00 36.62 85 SER A CA 1
ATOM 673 C C . SER A 1 85 ? -9.894 -0.673 -27.254 1.00 36.62 85 SER A C 1
ATOM 675 O O . SER A 1 85 ? -8.814 -0.221 -26.876 1.00 36.62 85 SER A O 1
ATOM 677 N N . ALA A 1 86 ? -10.044 -1.211 -28.467 1.00 39.19 86 ALA A N 1
ATOM 678 C CA . ALA A 1 86 ? -9.003 -1.258 -29.493 1.00 39.19 86 ALA A CA 1
ATOM 679 C C . ALA A 1 86 ? -9.210 -0.204 -30.597 1.00 39.19 86 ALA A C 1
ATOM 681 O O . ALA A 1 86 ? -9.141 -0.519 -31.781 1.00 39.19 86 ALA A O 1
ATOM 682 N N . SER A 1 87 ? -9.420 1.064 -30.243 1.00 37.44 87 SER A N 1
ATOM 683 C CA . SER A 1 87 ? -9.131 2.175 -31.159 1.00 37.44 87 SER A CA 1
ATOM 684 C C . SER A 1 87 ? -8.959 3.485 -30.397 1.00 37.44 87 SER A C 1
ATOM 686 O O . SER A 1 87 ? -9.808 3.828 -29.588 1.00 37.44 87 SER A O 1
ATOM 688 N N . GLU A 1 88 ? -7.888 4.211 -30.730 1.00 37.59 88 GLU A N 1
ATOM 689 C CA . GLU A 1 88 ? -7.509 5.550 -30.237 1.00 37.59 88 GLU A CA 1
ATOM 690 C C . GLU A 1 88 ? -6.669 5.602 -28.949 1.00 37.59 88 GLU A C 1
ATOM 692 O O . GLU A 1 88 ? -7.059 6.126 -27.914 1.00 37.59 88 GLU A O 1
ATOM 697 N N . ALA A 1 89 ? -5.417 5.146 -29.061 1.00 35.09 89 ALA A N 1
ATOM 698 C CA . ALA A 1 89 ? -4.334 5.520 -28.149 1.00 35.09 89 ALA A CA 1
ATOM 699 C C . ALA A 1 89 ? -3.191 6.176 -28.941 1.00 35.09 89 ALA A C 1
ATOM 701 O O . ALA A 1 89 ? -2.147 5.579 -29.213 1.00 35.09 89 ALA A O 1
ATOM 702 N N . GLY A 1 90 ? -3.422 7.421 -29.360 1.00 39.19 90 GLY A N 1
ATOM 703 C CA . GLY A 1 90 ? -2.396 8.330 -29.859 1.00 39.19 90 GLY A CA 1
ATOM 704 C C . GLY A 1 90 ? -2.153 9.438 -28.837 1.00 39.19 90 GLY A C 1
ATOM 705 O O . GLY A 1 90 ? -3.078 10.167 -28.512 1.00 39.19 90 GLY A O 1
ATOM 706 N N . SER A 1 91 ? -0.896 9.574 -28.401 1.00 44.44 91 SER A N 1
ATOM 707 C CA . SER A 1 91 ? -0.337 10.575 -27.465 1.00 44.44 91 SER A CA 1
ATOM 708 C C . SER A 1 91 ? -0.712 10.458 -25.976 1.00 44.44 91 SER A C 1
ATOM 710 O O . SER A 1 91 ? -1.808 10.063 -25.625 1.00 44.44 91 SER A O 1
ATOM 712 N N . GLU A 1 92 ? 0.264 10.799 -25.120 1.00 40.94 92 GLU A N 1
ATOM 713 C CA . GLU A 1 92 ? 0.209 10.876 -23.643 1.00 40.94 92 GLU A CA 1
ATOM 714 C C . GLU A 1 92 ? 0.386 9.547 -22.875 1.00 40.94 92 GLU A C 1
ATOM 716 O O . GLU A 1 92 ? -0.547 8.923 -22.368 1.00 40.94 92 GLU A O 1
ATOM 721 N N . ALA A 1 93 ? 1.649 9.117 -22.770 1.00 46.66 93 ALA A N 1
ATOM 722 C CA . ALA A 1 93 ? 2.086 8.004 -21.921 1.00 46.66 93 ALA A CA 1
ATOM 723 C C . ALA A 1 93 ? 3.438 8.315 -21.249 1.00 46.66 93 ALA A C 1
ATOM 725 O O . ALA A 1 93 ? 4.369 7.517 -21.326 1.00 46.66 93 ALA A O 1
ATOM 726 N N . ASP A 1 94 ? 3.560 9.504 -20.653 1.00 45.75 94 ASP A N 1
ATOM 727 C CA . ASP A 1 94 ? 4.721 9.870 -19.819 1.00 45.75 94 ASP A CA 1
ATOM 728 C C . ASP A 1 94 ? 4.311 10.346 -18.409 1.00 45.75 94 ASP A C 1
ATOM 730 O O . ASP A 1 94 ? 5.160 10.789 -17.651 1.00 45.75 94 ASP A O 1
ATOM 734 N N . ASN A 1 95 ? 3.025 10.222 -18.038 1.00 49.28 95 ASN A N 1
ATOM 735 C CA . ASN A 1 95 ? 2.511 10.632 -16.720 1.00 49.28 95 ASN A CA 1
ATOM 736 C C . ASN A 1 95 ? 1.462 9.678 -16.105 1.00 49.28 95 ASN A C 1
ATOM 738 O O . ASN A 1 95 ? 0.836 10.018 -15.114 1.00 49.28 95 ASN A O 1
ATOM 742 N N . LYS A 1 96 ? 1.240 8.483 -16.676 1.00 51.97 96 LYS A N 1
ATOM 743 C CA . LYS A 1 96 ? 0.157 7.579 -16.230 1.00 51.97 96 LYS A CA 1
ATOM 744 C C . LYS A 1 96 ? 0.527 6.665 -15.058 1.00 51.97 96 LYS A C 1
ATOM 746 O O . LYS A 1 96 ? -0.347 6.326 -14.280 1.00 51.97 96 LYS A O 1
ATOM 751 N N . ASP A 1 97 ? 1.803 6.316 -14.888 1.00 47.38 97 ASP A N 1
ATOM 752 C CA . ASP A 1 97 ? 2.237 5.403 -13.810 1.00 47.38 97 ASP A CA 1
ATOM 753 C C . ASP A 1 97 ? 2.141 6.057 -12.418 1.00 47.38 97 ASP A C 1
ATOM 755 O O . ASP A 1 97 ? 1.773 5.408 -11.445 1.00 47.38 97 ASP A O 1
ATOM 759 N N . ALA A 1 98 ? 2.436 7.359 -12.317 1.00 52.25 98 ALA A N 1
ATOM 760 C CA . ALA A 1 98 ? 2.304 8.103 -11.062 1.00 52.25 98 ALA A CA 1
ATOM 761 C C . ALA A 1 98 ? 0.837 8.419 -10.730 1.00 52.25 98 ALA A C 1
ATOM 763 O O . ALA A 1 98 ? 0.455 8.423 -9.564 1.00 52.25 98 ALA A O 1
ATOM 764 N N . GLU A 1 99 ? 0.020 8.665 -11.756 1.00 51.34 99 GLU A N 1
ATOM 765 C CA . GLU A 1 99 ? -1.410 8.919 -11.602 1.00 51.34 99 GLU A CA 1
ATOM 766 C C . GLU A 1 99 ? -2.159 7.629 -11.221 1.00 51.34 99 GLU A C 1
ATOM 768 O O . GLU A 1 99 ? -2.966 7.666 -10.302 1.00 51.34 99 GLU A O 1
ATOM 773 N N . GLU A 1 100 ? -1.870 6.468 -11.827 1.00 53.72 100 GLU A N 1
ATOM 774 C CA . GLU A 1 100 ? -2.539 5.196 -11.492 1.00 53.72 100 GLU A CA 1
ATOM 775 C C . GLU A 1 100 ? -2.238 4.686 -10.069 1.00 53.72 100 GLU A C 1
ATOM 777 O O . GLU A 1 100 ? -3.149 4.180 -9.407 1.00 53.72 100 GLU A O 1
ATOM 782 N N . GLU A 1 101 ? -1.007 4.839 -9.559 1.00 56.09 101 GLU A N 1
ATOM 783 C CA . GLU A 1 101 ? -0.703 4.513 -8.154 1.00 56.09 101 GLU A CA 1
ATOM 784 C C . GLU A 1 101 ? -1.441 5.447 -7.179 1.00 56.09 101 GLU A C 1
ATOM 786 O O . GLU A 1 101 ? -1.956 4.977 -6.160 1.00 56.09 101 GLU A O 1
ATOM 791 N N . ASP A 1 102 ? -1.549 6.741 -7.504 1.00 57.47 102 ASP A N 1
ATOM 792 C CA . ASP A 1 102 ? -2.300 7.721 -6.711 1.00 57.47 102 ASP A CA 1
ATOM 793 C C . ASP A 1 102 ? -3.815 7.453 -6.764 1.00 57.47 102 ASP A C 1
ATOM 795 O O . ASP A 1 102 ? -4.472 7.428 -5.726 1.00 57.47 102 ASP A O 1
ATOM 799 N N . TYR A 1 103 ? -4.377 7.122 -7.933 1.00 61.50 103 TYR A N 1
ATOM 800 C CA . TYR A 1 103 ? -5.781 6.713 -8.069 1.00 61.50 103 TYR A CA 1
ATOM 801 C C . TYR A 1 103 ? -6.095 5.445 -7.268 1.00 61.50 103 TYR A C 1
ATOM 803 O O . TYR A 1 103 ? -7.155 5.366 -6.648 1.00 61.50 103 TYR A O 1
ATOM 811 N N . ASN A 1 104 ? -5.185 4.469 -7.236 1.00 70.94 104 ASN A N 1
ATOM 812 C CA . ASN A 1 104 ? -5.368 3.233 -6.476 1.00 70.94 104 ASN A CA 1
ATOM 813 C C . ASN A 1 104 ? -5.261 3.483 -4.961 1.00 70.94 104 ASN A C 1
ATOM 815 O O . ASN A 1 104 ? -6.130 3.065 -4.197 1.00 70.94 104 ASN A O 1
ATOM 819 N N . ALA A 1 105 ? -4.258 4.249 -4.519 1.00 75.06 105 ALA A N 1
ATOM 820 C CA . ALA A 1 105 ? -4.125 4.648 -3.119 1.00 75.06 105 ALA A CA 1
ATOM 821 C C . ALA A 1 105 ? -5.344 5.452 -2.638 1.00 75.06 105 ALA A C 1
ATOM 823 O O . ALA A 1 105 ? -5.876 5.199 -1.555 1.00 75.06 105 ALA A O 1
ATOM 824 N N . ASN A 1 106 ? -5.827 6.377 -3.466 1.00 80.94 106 ASN A N 1
ATOM 825 C CA . ASN A 1 106 ? -7.004 7.182 -3.182 1.00 80.94 106 ASN A CA 1
ATOM 826 C C . ASN A 1 106 ? -8.277 6.318 -3.183 1.00 80.94 106 ASN A C 1
ATOM 828 O O . ASN A 1 106 ? -9.131 6.482 -2.319 1.00 80.94 106 ASN A O 1
ATOM 832 N N . GLN A 1 107 ? -8.399 5.329 -4.072 1.00 84.25 107 GLN A N 1
ATOM 833 C CA . GLN A 1 107 ? -9.523 4.388 -4.070 1.00 84.25 107 GLN A CA 1
ATOM 834 C C . GLN A 1 107 ? -9.552 3.520 -2.803 1.00 84.25 107 GLN A C 1
ATOM 836 O O . GLN A 1 107 ? -10.614 3.368 -2.200 1.00 84.25 107 GLN A O 1
ATOM 841 N N . VAL A 1 108 ? -8.398 3.018 -2.349 1.00 88.31 108 VAL A N 1
ATOM 842 C CA . VAL A 1 108 ? -8.283 2.283 -1.077 1.00 88.31 108 VAL A CA 1
ATOM 843 C C . VAL A 1 108 ? -8.640 3.184 0.107 1.00 88.31 108 VAL A C 1
ATOM 845 O O . VAL A 1 108 ? -9.412 2.777 0.975 1.00 88.31 108 VAL A O 1
ATOM 848 N N . ALA A 1 109 ? -8.140 4.422 0.128 1.00 89.56 109 ALA A N 1
ATOM 849 C CA . ALA A 1 109 ? -8.464 5.386 1.175 1.00 89.56 109 ALA A CA 1
ATOM 850 C C . ALA A 1 109 ? -9.967 5.712 1.213 1.00 89.56 109 ALA A C 1
ATOM 852 O O . ALA A 1 109 ? -10.565 5.733 2.287 1.00 89.56 109 ALA A O 1
ATOM 853 N N . ASN A 1 110 ? -10.598 5.903 0.051 1.00 90.81 110 ASN A N 1
ATOM 854 C CA . ASN A 1 110 ? -12.039 6.138 -0.048 1.00 90.81 110 ASN A CA 1
ATOM 855 C C . ASN A 1 110 ? -12.859 4.918 0.391 1.00 90.81 110 ASN A C 1
ATOM 857 O O . ASN A 1 110 ? -13.891 5.093 1.034 1.00 90.81 110 ASN A O 1
ATOM 861 N N . ALA A 1 111 ? -12.404 3.695 0.099 1.00 93.38 111 ALA A N 1
ATOM 862 C CA . ALA A 1 111 ? -13.066 2.478 0.566 1.00 93.38 111 ALA A CA 1
ATOM 863 C C . ALA A 1 111 ? -13.052 2.379 2.102 1.00 93.38 111 ALA A C 1
ATOM 865 O O . ALA A 1 111 ? -14.101 2.160 2.705 1.00 93.38 111 ALA A O 1
ATOM 866 N N . MET A 1 112 ? -11.900 2.636 2.735 1.00 93.00 112 MET A N 1
ATOM 867 C CA . MET A 1 112 ? -11.780 2.685 4.202 1.00 93.00 112 MET A CA 1
ATOM 868 C C . MET A 1 112 ? -12.673 3.770 4.821 1.00 93.00 112 MET A C 1
ATOM 870 O O . MET A 1 112 ? -13.302 3.565 5.862 1.00 93.00 112 MET A O 1
ATOM 874 N N . LEU A 1 113 ? -12.750 4.938 4.175 1.00 93.62 113 LEU A N 1
ATOM 875 C CA . LEU A 1 113 ? -13.604 6.034 4.629 1.00 93.62 113 LEU A CA 1
ATOM 876 C C . LEU A 1 113 ? -15.090 5.674 4.512 1.00 93.62 113 LEU A C 1
ATOM 878 O O . LEU A 1 113 ? -15.857 5.944 5.430 1.00 93.62 113 LEU A O 1
ATOM 882 N N . SER A 1 114 ? -15.487 5.032 3.411 1.00 94.06 114 SER A N 1
ATOM 883 C CA . SER A 1 114 ? -16.864 4.588 3.183 1.00 94.06 114 SER A CA 1
ATOM 884 C C . SER A 1 114 ? -17.330 3.581 4.233 1.00 94.06 114 SER A C 1
ATOM 886 O O . SER A 1 114 ? -18.464 3.678 4.693 1.00 94.06 114 SER A O 1
ATOM 888 N N . GLU A 1 115 ? -16.475 2.631 4.615 1.00 92.44 115 GLU A N 1
ATOM 889 C CA . GLU A 1 115 ? -16.757 1.683 5.701 1.00 92.44 115 GLU A CA 1
ATOM 890 C C . GLU A 1 115 ? -16.950 2.420 7.031 1.00 92.44 115 GLU A C 1
ATOM 892 O O . GLU A 1 115 ? -17.958 2.232 7.709 1.00 92.44 115 GLU A O 1
ATOM 897 N N . SER A 1 116 ? -16.048 3.356 7.344 1.00 91.75 116 SER A N 1
ATOM 898 C CA . SER A 1 116 ? -16.146 4.167 8.563 1.00 91.75 116 SER A CA 1
ATOM 899 C C . SER A 1 116 ? -17.452 4.972 8.617 1.00 91.75 116 SER A C 1
ATOM 901 O O . SER A 1 116 ? -18.096 5.072 9.660 1.00 91.75 116 SER A O 1
ATOM 903 N N . PHE A 1 117 ? -17.888 5.540 7.490 1.00 94.25 117 PHE A N 1
ATOM 904 C CA . PHE A 1 117 ? -19.167 6.247 7.434 1.00 94.25 117 PHE A CA 1
ATOM 905 C C . PHE A 1 117 ? -20.361 5.313 7.638 1.00 94.25 117 PHE A C 1
ATOM 907 O O . PHE A 1 117 ? -21.277 5.677 8.371 1.00 94.25 117 PHE A O 1
ATOM 914 N N . ALA A 1 118 ? -20.343 4.109 7.063 1.00 92.94 118 ALA A N 1
ATOM 915 C CA . ALA A 1 118 ? -21.411 3.132 7.262 1.00 92.94 118 ALA A CA 1
ATOM 916 C C . ALA A 1 118 ? -21.520 2.694 8.734 1.00 92.94 118 ALA A C 1
ATOM 918 O O . ALA A 1 118 ? -22.619 2.651 9.293 1.00 92.94 118 ALA A O 1
ATOM 919 N N . ASP A 1 119 ? -20.385 2.448 9.392 1.00 89.56 119 ASP A N 1
ATOM 920 C CA . ASP A 1 119 ? -20.341 2.134 10.823 1.00 89.56 119 ASP A CA 1
ATOM 921 C C . ASP A 1 119 ? -20.900 3.284 11.667 1.00 89.56 119 ASP A C 1
ATOM 923 O O . ASP A 1 119 ? -21.707 3.066 12.578 1.00 89.56 119 ASP A O 1
ATOM 927 N N . PHE A 1 120 ? -20.523 4.521 11.338 1.00 90.56 120 PHE A N 1
ATOM 928 C CA . PHE A 1 120 ? -21.065 5.708 11.988 1.00 90.56 120 PHE A CA 1
ATOM 929 C C . PHE A 1 120 ? -22.583 5.825 11.799 1.00 90.56 120 PHE A C 1
ATOM 931 O O . PHE A 1 120 ? -23.299 6.076 12.766 1.00 90.56 120 PHE A O 1
ATOM 938 N N . GLU A 1 121 ? -23.097 5.608 10.590 1.00 89.81 121 GLU A N 1
ATOM 939 C CA . GLU A 1 121 ? -24.537 5.639 10.316 1.00 89.81 121 GLU A CA 1
ATOM 940 C C . GLU A 1 121 ? -25.301 4.533 11.061 1.00 89.81 121 GLU A C 1
ATOM 942 O O . GLU A 1 121 ? -26.457 4.730 11.439 1.00 89.81 121 GLU A O 1
ATOM 947 N N . SER A 1 122 ? -24.654 3.396 11.335 1.00 88.00 122 SER A N 1
ATOM 948 C CA . SER A 1 122 ? -25.267 2.265 12.042 1.00 88.00 122 SER A CA 1
ATOM 949 C C . SER A 1 122 ? -25.451 2.479 13.556 1.00 88.00 122 SER A C 1
ATOM 951 O O . SER A 1 122 ? -26.331 1.858 14.156 1.00 88.00 122 SER A O 1
ATOM 953 N N . GLY A 1 123 ? -24.661 3.355 14.193 1.00 79.81 123 GLY A N 1
ATOM 954 C CA . GLY A 1 123 ? -24.681 3.495 15.660 1.00 79.81 123 GLY A CA 1
ATOM 955 C C . GLY A 1 123 ? -23.839 4.621 16.270 1.00 79.81 123 GLY A C 1
ATOM 956 O O . GLY A 1 123 ? -23.722 4.708 17.492 1.00 79.81 123 GLY A O 1
ATOM 957 N N . GLY A 1 124 ? -23.248 5.495 15.454 1.00 79.31 124 GLY A N 1
ATOM 958 C CA . GLY A 1 124 ? -22.642 6.758 15.882 1.00 79.31 124 GLY A CA 1
ATOM 959 C C . GLY A 1 124 ? -21.408 6.645 16.780 1.00 79.31 124 GLY A C 1
ATOM 960 O O . GLY A 1 124 ? -21.099 7.603 17.485 1.00 79.31 124 GLY A O 1
ATOM 961 N N . TYR A 1 125 ? -20.732 5.490 16.804 1.00 81.38 125 TYR A N 1
ATOM 962 C CA . TYR A 1 125 ? -19.605 5.171 17.702 1.00 81.38 125 TYR A CA 1
ATOM 963 C C . TYR A 1 125 ? -19.866 5.424 19.200 1.00 81.38 125 TYR A C 1
ATOM 965 O O . TYR A 1 125 ? -18.930 5.453 20.001 1.00 81.38 125 TYR A O 1
ATOM 973 N N . SER A 1 126 ? -21.127 5.587 19.604 1.00 83.81 126 SER A N 1
ATOM 974 C CA . SER A 1 126 ? -21.511 5.802 20.995 1.00 83.81 126 SER A CA 1
ATOM 975 C C . SER A 1 126 ? -22.112 4.514 21.550 1.00 83.81 126 SER A C 1
ATOM 977 O O . SER A 1 126 ? -22.967 3.918 20.894 1.00 83.81 126 SER A O 1
ATOM 979 N N . PRO A 1 127 ? -21.728 4.076 22.763 1.00 87.00 127 PRO A N 1
ATOM 980 C CA . PRO A 1 127 ? -22.388 2.953 23.413 1.00 87.00 127 PRO A CA 1
ATOM 981 C C . PRO A 1 127 ? -23.905 3.164 23.488 1.00 87.00 127 PRO A C 1
ATOM 983 O O . PRO A 1 127 ? -24.374 4.270 23.770 1.00 87.00 127 PRO A O 1
ATOM 986 N N . VAL A 1 128 ? -24.673 2.098 23.259 1.00 83.31 128 VAL A N 1
ATOM 987 C CA . VAL A 1 128 ? -26.134 2.130 23.394 1.00 83.31 128 VAL A CA 1
ATOM 988 C C . VAL A 1 128 ? -26.494 2.155 24.878 1.00 83.31 128 VAL A C 1
ATOM 990 O O . VAL A 1 128 ? -26.049 1.299 25.645 1.00 83.31 128 VAL A O 1
ATOM 993 N N . TYR A 1 129 ? -27.314 3.124 25.292 1.00 87.12 129 TYR A N 1
ATOM 994 C CA . TYR A 1 129 ? -27.822 3.176 26.660 1.00 87.12 129 TYR A CA 1
ATOM 995 C C . TYR A 1 129 ? -28.727 1.977 26.939 1.00 87.12 129 TYR A C 1
ATOM 997 O O . TYR A 1 129 ? -29.717 1.753 26.241 1.00 87.12 129 TYR A O 1
ATOM 1005 N N . LEU A 1 130 ? -28.398 1.233 27.992 1.00 89.25 130 LEU A N 1
ATOM 1006 C CA . LEU A 1 130 ? -29.209 0.123 28.468 1.00 89.25 130 LEU A CA 1
ATOM 1007 C C . LEU A 1 130 ? -30.178 0.603 29.546 1.00 89.25 130 LEU A C 1
ATOM 1009 O O . LEU A 1 130 ? -29.823 1.372 30.441 1.00 89.25 130 LEU A O 1
ATOM 1013 N N . SER A 1 131 ? -31.410 0.112 29.476 1.00 89.62 131 SER A N 1
ATOM 1014 C CA . SER A 1 131 ? -32.363 0.226 30.580 1.00 89.62 131 SER A CA 1
ATOM 1015 C C . SER A 1 131 ? -32.076 -0.832 31.649 1.00 89.62 131 SER A C 1
ATOM 1017 O O . SER A 1 131 ? -31.465 -1.863 31.373 1.00 89.62 131 SER A O 1
ATOM 1019 N N . GLN A 1 132 ? -32.578 -0.619 32.867 1.00 85.50 132 GLN A N 1
ATOM 1020 C CA . GLN A 1 132 ? -32.376 -1.545 33.991 1.00 85.50 132 GLN A CA 1
ATOM 1021 C C . GLN A 1 132 ? -32.826 -2.987 33.687 1.00 85.50 132 GLN A C 1
ATOM 1023 O O . GLN A 1 132 ? -32.262 -3.930 34.230 1.00 85.50 132 GLN A O 1
ATOM 1028 N N . TYR A 1 133 ? -33.805 -3.169 32.796 1.00 88.62 133 TYR A N 1
ATOM 1029 C CA . TYR A 1 133 ? -34.340 -4.480 32.411 1.00 88.62 133 TYR A CA 1
ATOM 1030 C C . TYR A 1 133 ? -33.477 -5.233 31.391 1.00 88.62 133 TYR A C 1
ATOM 1032 O O . TYR A 1 133 ? -33.678 -6.426 31.193 1.00 88.62 133 TYR A O 1
ATOM 1040 N N . GLN A 1 134 ? -32.558 -4.540 30.715 1.00 92.50 134 GLN A N 1
ATOM 1041 C CA . GLN A 1 134 ? -31.642 -5.126 29.729 1.00 92.50 134 GLN A CA 1
ATOM 1042 C C . GLN A 1 134 ? -30.309 -5.554 30.353 1.00 92.50 134 GLN A C 1
ATOM 1044 O O . GLN A 1 134 ? -29.454 -6.089 29.654 1.00 92.50 134 GLN A O 1
ATOM 1049 N N . LEU A 1 135 ? -30.111 -5.292 31.647 1.00 89.81 135 LEU A N 1
ATOM 1050 C CA . LEU A 1 135 ? -28.925 -5.732 32.366 1.00 89.81 135 LEU A CA 1
ATOM 1051 C C . LEU A 1 135 ? -29.018 -7.226 32.679 1.00 89.81 135 LEU A C 1
ATOM 1053 O O . LEU A 1 135 ? -30.081 -7.744 33.023 1.00 89.81 135 LEU A O 1
ATOM 1057 N N . GLU A 1 136 ? -27.875 -7.902 32.604 1.00 90.81 136 GLU A N 1
ATOM 1058 C CA . GLU A 1 136 ? -27.754 -9.309 32.976 1.00 90.81 136 GLU A CA 1
ATOM 1059 C C . GLU A 1 136 ? -28.186 -9.517 34.441 1.00 90.81 136 GLU A C 1
ATOM 1061 O O . GLU A 1 136 ? -27.795 -8.723 35.315 1.00 90.81 136 GLU A O 1
ATOM 1066 N N . PRO A 1 137 ? -28.960 -10.574 34.753 1.00 89.50 137 PRO A N 1
ATOM 1067 C CA . PRO A 1 137 ? -29.330 -10.891 36.126 1.00 89.50 137 PRO A CA 1
ATOM 1068 C C . PRO A 1 137 ? -28.091 -11.024 37.021 1.00 89.50 137 PRO A C 1
ATOM 1070 O O . PRO A 1 137 ? -27.168 -11.776 36.724 1.00 89.50 137 PRO A O 1
ATOM 1073 N N . GLY A 1 138 ? -28.076 -10.294 38.139 1.00 88.19 138 GLY A N 1
ATOM 1074 C CA . GLY A 1 138 ? -26.928 -10.242 39.052 1.00 88.19 138 GLY A CA 1
ATOM 1075 C C . GLY A 1 138 ? -25.967 -9.069 38.819 1.00 88.19 138 GLY A C 1
ATOM 1076 O O . GLY A 1 138 ? -25.015 -8.919 39.584 1.00 88.19 138 GLY A O 1
ATOM 1077 N N . THR A 1 139 ? -26.227 -8.204 37.833 1.00 91.38 139 THR A N 1
ATOM 1078 C CA . THR A 1 139 ? -25.499 -6.935 37.682 1.00 91.38 139 THR A CA 1
ATOM 1079 C C . THR A 1 139 ? -25.761 -6.034 38.893 1.00 91.38 139 THR A C 1
ATOM 1081 O O . THR A 1 139 ? -26.901 -5.662 39.173 1.00 91.38 139 THR A O 1
ATOM 1084 N N . LEU A 1 140 ? -24.703 -5.683 39.628 1.00 89.31 140 LEU A N 1
ATOM 1085 C CA . LEU A 1 140 ? -24.786 -4.790 40.783 1.00 89.31 140 LEU A CA 1
ATOM 1086 C C . LEU A 1 140 ? -24.869 -3.341 40.299 1.00 89.31 140 LEU A C 1
ATOM 1088 O O . LEU A 1 140 ? -23.878 -2.780 39.837 1.00 89.31 140 LEU A O 1
ATOM 1092 N N . ILE A 1 141 ? -26.051 -2.739 40.415 1.00 88.50 141 ILE A N 1
ATOM 1093 C CA . ILE A 1 141 ? -26.253 -1.314 40.148 1.00 88.50 141 ILE A CA 1
ATOM 1094 C C . ILE A 1 141 ? -25.859 -0.549 41.413 1.00 88.50 141 ILE A C 1
ATOM 1096 O O . ILE A 1 141 ? -26.421 -0.786 42.481 1.00 88.50 141 ILE A O 1
ATOM 1100 N N . VAL A 1 142 ? -24.880 0.345 41.294 1.00 91.69 142 VAL A N 1
ATOM 1101 C CA . VAL A 1 142 ? -24.379 1.188 42.388 1.00 91.69 142 VAL A CA 1
ATOM 1102 C C . VAL A 1 142 ? -24.735 2.637 42.067 1.00 91.69 142 VAL A C 1
ATOM 1104 O O . VAL A 1 142 ? -24.582 3.056 40.919 1.00 91.69 142 VAL A O 1
ATOM 1107 N N . SER A 1 143 ? -25.246 3.383 43.050 1.00 94.12 143 SER A N 1
ATOM 1108 C CA . SER A 1 143 ? -25.511 4.813 42.872 1.00 94.12 143 SER A CA 1
ATOM 1109 C C . SER A 1 143 ? -24.217 5.623 42.938 1.00 94.12 143 SER A C 1
ATOM 1111 O O . SER A 1 143 ? -23.188 5.156 43.431 1.00 94.12 143 SER A O 1
ATOM 1113 N N . GLU A 1 144 ? -24.266 6.858 42.449 1.00 94.88 144 GLU A N 1
ATOM 1114 C CA . GLU A 1 144 ? -23.112 7.755 42.495 1.00 94.88 144 GLU A CA 1
ATOM 1115 C C . GLU A 1 144 ? -22.645 8.032 43.932 1.00 94.88 144 GLU A C 1
ATOM 1117 O O . GLU A 1 144 ? -21.445 8.081 44.197 1.00 94.88 144 GLU A O 1
ATOM 1122 N N . GLU A 1 145 ? -23.568 8.140 44.890 1.00 96.56 145 GLU A N 1
ATOM 1123 C CA . GLU A 1 145 ? -23.236 8.404 46.290 1.00 96.56 145 GLU A CA 1
ATOM 1124 C C . GLU A 1 145 ? -22.514 7.222 46.940 1.00 96.56 145 GLU A C 1
ATOM 1126 O O . GLU A 1 145 ? -21.527 7.418 47.654 1.00 96.56 145 GLU A O 1
ATOM 1131 N N . ASP A 1 146 ? -22.977 6.001 46.671 1.00 95.88 146 ASP A N 1
ATOM 1132 C CA . ASP A 1 146 ? -22.372 4.783 47.207 1.00 95.88 146 ASP A CA 1
ATOM 1133 C C . ASP A 1 146 ? -20.958 4.566 46.643 1.00 95.88 146 ASP A C 1
ATOM 1135 O O . ASP A 1 146 ? -20.045 4.169 47.377 1.00 95.88 146 ASP A O 1
ATOM 1139 N N . ASP A 1 147 ? -20.742 4.859 45.356 1.00 96.31 147 ASP A N 1
ATOM 1140 C CA . ASP A 1 147 ? -19.415 4.784 44.735 1.00 96.31 147 ASP A CA 1
ATOM 1141 C C . ASP A 1 147 ? -18.453 5.828 45.323 1.00 96.31 147 ASP A C 1
ATOM 1143 O O . ASP A 1 147 ? -17.322 5.507 45.703 1.00 96.31 147 ASP A O 1
ATOM 1147 N N . LEU A 1 148 ? -18.927 7.062 45.530 1.00 96.31 148 LEU A N 1
ATOM 1148 C CA . LEU A 1 148 ? -18.144 8.120 46.171 1.00 96.31 148 LEU A CA 1
ATOM 1149 C C . LEU A 1 148 ? -17.738 7.760 47.606 1.00 96.31 148 LEU A C 1
ATOM 1151 O O . LEU A 1 148 ? -16.605 8.039 48.014 1.00 96.31 148 LEU A O 1
ATOM 1155 N N . GLN A 1 149 ? -18.619 7.115 48.373 1.00 95.69 149 GLN A N 1
ATOM 1156 C CA . GLN A 1 149 ? -18.291 6.632 49.716 1.00 95.69 149 GLN A CA 1
ATOM 1157 C C . GLN A 1 149 ? -17.209 5.545 49.682 1.00 95.69 149 GLN A C 1
ATOM 1159 O O . GLN A 1 149 ? -16.257 5.599 50.468 1.00 95.69 149 GLN A O 1
ATOM 1164 N N . ARG A 1 150 ? -17.303 4.590 48.746 1.00 94.69 150 ARG A N 1
ATOM 1165 C CA . ARG A 1 150 ? -16.277 3.549 48.540 1.00 94.69 150 ARG A CA 1
ATOM 1166 C C . ARG A 1 150 ? -14.935 4.155 48.145 1.00 94.69 150 ARG A C 1
ATOM 1168 O O . ARG A 1 150 ? -13.891 3.750 48.664 1.00 94.69 150 ARG A O 1
ATOM 1175 N N . LEU A 1 151 ? -14.948 5.155 47.271 1.00 93.94 151 LEU A N 1
ATOM 1176 C CA . LEU A 1 151 ? -13.757 5.892 46.864 1.00 93.94 151 LEU A CA 1
ATOM 1177 C C . LEU A 1 151 ? -13.129 6.629 48.056 1.00 93.94 151 LEU A C 1
ATOM 1179 O O . LEU A 1 151 ? -11.923 6.530 48.285 1.00 93.94 151 LEU A O 1
ATOM 1183 N N . ALA A 1 152 ? -13.929 7.333 48.860 1.00 95.19 152 ALA A N 1
ATOM 1184 C CA . ALA A 1 152 ? -13.437 8.021 50.051 1.00 95.19 152 ALA A CA 1
ATOM 1185 C C . ALA A 1 152 ? -12.803 7.038 51.050 1.00 95.19 152 ALA A C 1
ATOM 1187 O O . ALA A 1 152 ? -11.699 7.282 51.540 1.00 95.19 152 ALA A O 1
ATOM 1188 N N . PHE A 1 153 ? -13.459 5.902 51.292 1.00 94.19 153 PHE A N 1
ATOM 1189 C CA . PHE A 1 153 ? -12.954 4.849 52.169 1.00 94.19 153 PHE A CA 1
ATOM 1190 C C . PHE A 1 153 ? -11.622 4.263 51.674 1.00 94.19 153 PHE A C 1
ATOM 1192 O O . PHE A 1 153 ? -10.645 4.226 52.425 1.00 94.19 153 PHE A O 1
ATOM 1199 N N . THR A 1 154 ? -11.546 3.859 50.401 1.00 92.81 154 THR A N 1
ATOM 1200 C CA . THR A 1 154 ? -10.320 3.289 49.809 1.00 92.81 154 THR A CA 1
ATOM 1201 C C . THR A 1 154 ? -9.161 4.284 49.827 1.00 92.81 154 THR A C 1
ATOM 1203 O O . THR A 1 154 ? -8.031 3.912 50.145 1.00 92.81 154 THR A O 1
ATOM 1206 N N . ARG A 1 155 ? -9.431 5.570 49.573 1.00 93.06 155 ARG A N 1
ATOM 1207 C CA . ARG A 1 155 ? -8.425 6.636 49.664 1.00 93.06 155 ARG A CA 1
ATOM 1208 C C . ARG A 1 155 ? -7.849 6.757 51.077 1.00 93.06 155 ARG A C 1
ATOM 1210 O O . ARG A 1 155 ? -6.631 6.844 51.215 1.00 93.06 155 ARG A O 1
ATOM 1217 N N . VAL A 1 156 ? -8.693 6.728 52.109 1.00 91.00 156 VAL A N 1
ATOM 1218 C CA . VAL A 1 156 ? -8.250 6.756 53.516 1.00 91.00 156 VAL A CA 1
ATOM 1219 C C . VAL A 1 156 ? -7.414 5.517 53.854 1.00 91.00 156 VAL A C 1
ATOM 1221 O O . VAL A 1 156 ? -6.374 5.633 54.501 1.00 91.00 156 VAL A O 1
ATOM 1224 N N . GLN A 1 157 ? -7.817 4.340 53.368 1.00 86.81 157 GLN A N 1
ATOM 1225 C CA . GLN A 1 157 ? -7.093 3.090 53.599 1.00 86.81 157 GLN A CA 1
ATOM 1226 C C . GLN A 1 157 ? -5.674 3.123 53.007 1.00 86.81 157 GLN A C 1
ATOM 1228 O O . GLN A 1 157 ? -4.717 2.763 53.691 1.00 86.81 157 GLN A O 1
ATOM 1233 N N . VAL A 1 158 ? -5.519 3.614 51.772 1.00 84.81 158 VAL A N 1
ATOM 1234 C CA . VAL A 1 158 ? -4.208 3.718 51.104 1.00 84.81 158 VAL A CA 1
ATOM 1235 C C . VAL A 1 158 ? -3.316 4.780 51.753 1.00 84.81 158 VAL A C 1
ATOM 1237 O O . VAL A 1 158 ? -2.112 4.562 51.903 1.00 84.81 158 VAL A O 1
ATOM 1240 N N . GLN A 1 159 ? -3.891 5.908 52.186 1.00 78.38 159 GLN A N 1
ATOM 1241 C CA . GLN A 1 159 ? -3.157 6.952 52.913 1.00 78.38 159 GLN A CA 1
ATOM 1242 C C . GLN A 1 159 ? -2.531 6.427 54.217 1.00 78.38 159 GLN A C 1
ATOM 1244 O O . GLN A 1 159 ? -1.453 6.881 54.591 1.00 78.38 159 GLN A O 1
ATOM 1249 N N . GLY A 1 160 ? -3.161 5.450 54.879 1.00 66.50 160 GLY A N 1
ATOM 1250 C CA . GLY A 1 160 ? -2.625 4.810 56.084 1.00 66.50 160 GLY A CA 1
ATOM 1251 C C . GLY A 1 160 ? -1.523 3.775 55.825 1.00 66.50 160 GLY A C 1
ATOM 1252 O O . GLY A 1 160 ? -0.661 3.579 56.677 1.00 66.50 160 GLY A O 1
ATOM 1253 N N . THR A 1 161 ? -1.514 3.124 54.657 1.00 66.69 161 THR A N 1
ATOM 1254 C CA . THR A 1 161 ? -0.528 2.077 54.310 1.00 66.69 161 THR A CA 1
ATOM 1255 C C . THR A 1 161 ? 0.741 2.613 53.641 1.00 66.69 161 THR A C 1
ATOM 1257 O O . THR A 1 161 ? 1.695 1.867 53.440 1.00 66.69 161 THR A O 1
ATOM 1260 N N . GLY A 1 162 ? 0.773 3.903 53.299 1.00 65.06 162 GLY A N 1
ATOM 1261 C CA . GLY A 1 162 ? 1.930 4.589 52.725 1.00 65.06 162 GLY A CA 1
ATOM 1262 C C . GLY A 1 162 ? 2.904 5.137 53.772 1.00 65.06 162 GLY A C 1
ATOM 1263 O O . GLY A 1 162 ? 3.279 6.304 53.685 1.00 65.06 162 GLY A O 1
ATOM 1264 N N . SER A 1 163 ? 3.314 4.344 54.770 1.00 58.47 163 SER A N 1
ATOM 1265 C CA . SER A 1 163 ? 4.463 4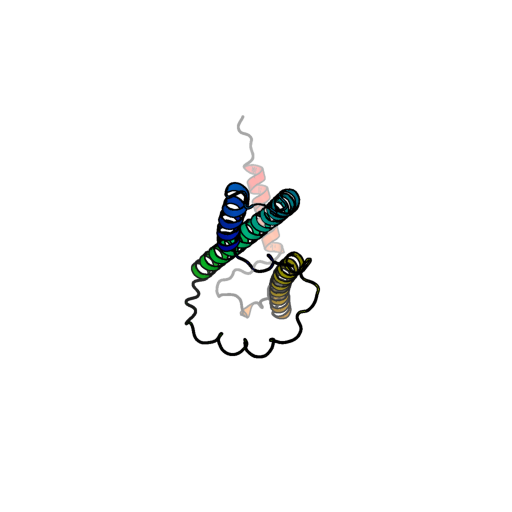.707 55.612 1.00 58.47 163 SER A CA 1
ATOM 1266 C C . SER A 1 163 ? 5.753 4.222 54.951 1.00 58.47 163 SER A C 1
ATOM 1268 O O . SER A 1 163 ? 5.925 3.030 54.706 1.00 58.47 163 SER A O 1
ATOM 1270 N N . ARG A 1 164 ? 6.649 5.165 54.664 1.00 52.28 164 ARG A N 1
ATOM 1271 C CA . ARG A 1 164 ? 7.976 4.966 54.078 1.00 52.28 164 ARG A CA 1
ATOM 1272 C C . ARG A 1 164 ? 8.775 3.850 54.776 1.00 52.28 164 ARG A C 1
ATOM 1274 O O . ARG A 1 164 ? 8.925 3.861 55.994 1.00 52.28 164 ARG A O 1
ATOM 1281 N N . VAL A 1 165 ? 9.309 2.941 53.959 1.00 54.78 165 VAL A N 1
ATOM 1282 C CA . VAL A 1 165 ? 10.500 2.126 54.243 1.00 54.78 165 VAL A CA 1
ATOM 1283 C C . VAL A 1 165 ? 11.689 3.086 54.341 1.00 54.78 165 VAL A C 1
ATOM 1285 O O . VAL A 1 165 ? 11.953 3.766 53.355 1.00 54.78 165 VAL A O 1
ATOM 1288 N N . GLU A 1 166 ? 12.287 3.168 55.537 1.00 41.81 166 GLU A N 1
ATOM 1289 C CA . GLU A 1 166 ? 13.514 3.897 55.952 1.00 41.81 166 GLU A CA 1
ATOM 1290 C C . GLU A 1 166 ? 13.924 5.141 55.132 1.00 41.81 166 GLU A C 1
ATOM 1292 O O . GLU A 1 166 ? 14.502 5.013 54.034 1.00 41.81 166 GLU A O 1
#

Organism: Ladona fulva (NCBI:txid123851)

pLDDT: mean 76.52, std 18.52, range [35.09, 96.56]

Secondary structure (DSSP, 8-state):
-TTTT--HHHHHHHHHHHHHHHHT--TT--HHHHHHHHHHHHHHHHHHHHHHHHHHHHHHHHHHHHHHTT----S-SSSSSSSS--S---S--SSHHHHHHHHHHHHHHHHHHHHHHHHHHHHTTSPPPPPGGGSPTT-----HHHHHHHHHHHHHHHHHH-----

Sequence (166 aa):
MVFKGKTASQLEALQSQIEGKISGKPEGVDIGYWESLLSQLKAHMARARLRDRHQENLRRKLEVLKAEQGVCVKEEELVAQQEESASEAGSEADNKDAEEEDYNANQVANAMLSESFADFESGGYSPVYLSQYQLEPGTLIVSEEDDLQRLAFTRVQVQGTGSRVE

InterPro domains:
  IPR018816 Splicing factor cactin, central domain [PF10312] (2-54)

Radius of gyration: 35.31 Å; chains: 1; bounding box: 68×31×103 Å

Foldseek 3Di:
DPLPPDALVRLVVVLVVLVCVLVVPDPPDDNVVSVVVNVVSVVSSVVNVVVVVVVVVVVVVVVVVCVVVVDPPPPDPDPPPDPPPPDDDDDDDPCVVVVVVVVVVVVVVVVVVVVVVVVCVVPNPDDDDDDPVRDDPPDDDDDPVRVVVVVVVVVVVVVVVPDDDD